Protein AF-A0A427TDU7-F1 (afdb_monomer)

Solvent-accessible surface area (backbone atoms only — not comparable to full-atom values): 5923 Å² total; per-residue (Å²): 138,82,74,98,76,82,75,69,56,58,66,62,10,47,39,66,78,36,74,84,62,46,81,77,71,28,32,34,77,43,61,40,91,88,78,59,52,71,43,81,75,41,81,66,50,95,63,82,82,79,50,72,69,56,33,45,54,38,34,53,45,43,68,76,54,60,77,80,70,77,69,50,72,66,54,50,50,50,54,50,52,54,52,50,51,52,51,52,52,58,56,58,77,73,111

Structure (mmCIF, N/CA/C/O backbone):
data_AF-A0A427TDU7-F1
#
_entry.id   AF-A0A427TDU7-F1
#
loop_
_atom_site.group_PDB
_atom_site.id
_atom_site.type_symbol
_atom_site.label_atom_id
_atom_site.label_alt_id
_atom_site.label_comp_id
_atom_site.label_asym_id
_atom_site.label_entity_id
_atom_site.label_seq_id
_atom_site.pdbx_PDB_ins_code
_atom_site.Cartn_x
_atom_site.Cartn_y
_atom_site.Cartn_z
_atom_site.occupancy
_atom_site.B_iso_or_equiv
_atom_site.auth_seq_id
_atom_site.auth_comp_id
_atom_site.auth_asym_id
_atom_site.auth_atom_id
_atom_site.pdbx_PDB_model_num
ATOM 1 N N . MET A 1 1 ? 18.327 19.301 4.321 1.00 39.75 1 MET A N 1
ATOM 2 C CA . MET A 1 1 ? 17.714 17.955 4.241 1.00 39.75 1 MET A CA 1
ATOM 3 C C . MET A 1 1 ? 16.260 18.167 3.854 1.00 39.75 1 MET A C 1
ATOM 5 O O . MET A 1 1 ? 15.415 18.321 4.722 1.00 39.75 1 MET A O 1
ATOM 9 N N . GLU A 1 2 ? 15.999 18.340 2.560 1.00 35.34 2 GLU A N 1
ATOM 10 C CA . GLU A 1 2 ? 14.757 18.943 2.067 1.00 35.34 2 GLU A CA 1
ATOM 11 C C . GLU A 1 2 ? 13.922 17.890 1.314 1.00 35.34 2 GLU A C 1
ATOM 13 O O . GLU A 1 2 ? 14.324 17.401 0.268 1.00 35.34 2 GLU A O 1
ATOM 18 N N . ARG A 1 3 ? 12.784 17.523 1.920 1.00 39.25 3 ARG A N 1
ATOM 19 C CA . ARG A 1 3 ? 11.561 16.927 1.341 1.00 39.25 3 ARG A CA 1
ATOM 20 C C . ARG A 1 3 ? 11.708 15.710 0.405 1.00 39.25 3 ARG A C 1
ATOM 22 O O . ARG A 1 3 ? 11.602 15.825 -0.809 1.00 39.25 3 ARG A O 1
ATOM 29 N N . ARG A 1 4 ? 11.684 14.504 0.994 1.00 46.25 4 ARG A N 1
ATOM 30 C CA . ARG A 1 4 ? 11.138 13.278 0.358 1.00 46.25 4 ARG A CA 1
ATOM 31 C C . ARG A 1 4 ? 9.601 13.362 0.244 1.00 46.25 4 ARG A C 1
ATOM 33 O O . ARG A 1 4 ? 8.886 12.561 0.833 1.00 46.25 4 ARG A O 1
ATOM 40 N N . GLY A 1 5 ? 9.100 14.422 -0.390 1.00 44.53 5 GLY A N 1
ATOM 41 C CA . GLY A 1 5 ? 7.676 14.780 -0.421 1.00 44.53 5 GLY A CA 1
ATOM 42 C C . GLY A 1 5 ? 6.934 14.412 -1.706 1.00 44.53 5 GLY A C 1
ATOM 43 O O . GLY A 1 5 ? 5.729 14.619 -1.757 1.00 44.53 5 GLY A O 1
ATOM 44 N N . SER A 1 6 ? 7.619 13.877 -2.720 1.00 54.62 6 SER A N 1
ATOM 45 C CA . SER A 1 6 ? 7.052 13.758 -4.074 1.00 54.62 6 SER A CA 1
ATOM 46 C C . SER A 1 6 ? 7.077 12.346 -4.653 1.00 54.62 6 SER A C 1
ATOM 48 O O . SER A 1 6 ? 6.720 12.171 -5.811 1.00 54.62 6 SER A O 1
ATOM 50 N N . GLU A 1 7 ? 7.505 11.341 -3.886 1.00 74.94 7 GLU A N 1
ATOM 51 C CA . GLU A 1 7 ? 7.498 9.962 -4.371 1.00 74.94 7 GLU A CA 1
ATOM 52 C C . GLU A 1 7 ? 6.192 9.267 -3.971 1.00 74.94 7 GLU A C 1
ATOM 54 O O . GLU A 1 7 ? 5.822 9.233 -2.792 1.00 74.94 7 GLU A O 1
ATOM 59 N N . VAL A 1 8 ? 5.475 8.741 -4.965 1.00 82.75 8 VAL A N 1
ATOM 60 C CA . VAL A 1 8 ? 4.223 8.005 -4.769 1.00 82.75 8 VAL A CA 1
ATOM 61 C C . VAL A 1 8 ? 4.500 6.760 -3.943 1.00 82.75 8 VAL A C 1
ATOM 63 O O . VAL A 1 8 ? 5.234 5.870 -4.369 1.00 82.75 8 VAL A O 1
ATOM 66 N N . ASN A 1 9 ? 3.852 6.638 -2.786 1.00 89.06 9 ASN A N 1
ATOM 67 C CA . ASN A 1 9 ? 3.855 5.372 -2.067 1.00 89.06 9 ASN A CA 1
ATOM 68 C C . ASN A 1 9 ? 2.914 4.393 -2.786 1.00 89.06 9 ASN A C 1
ATOM 70 O O . ASN A 1 9 ? 1.712 4.345 -2.502 1.00 89.06 9 ASN A O 1
ATOM 74 N N . LYS A 1 10 ? 3.466 3.627 -3.736 1.00 91.06 10 LYS A N 1
ATOM 75 C CA . LYS A 1 10 ? 2.688 2.719 -4.591 1.00 91.06 10 LYS A CA 1
ATOM 76 C C . LYS A 1 10 ? 1.928 1.672 -3.778 1.00 91.06 10 LYS A C 1
ATOM 78 O O . LYS A 1 10 ? 0.820 1.326 -4.159 1.00 91.06 10 LYS A O 1
ATOM 83 N N . GLU A 1 11 ? 2.451 1.229 -2.635 1.00 91.62 11 GLU A N 1
ATOM 84 C CA . GLU A 1 11 ? 1.763 0.263 -1.767 1.00 91.62 11 GLU A CA 1
ATOM 85 C C . GLU A 1 11 ? 0.462 0.843 -1.216 1.00 91.62 11 GLU A C 1
ATOM 87 O O . GLU A 1 11 ? -0.614 0.278 -1.410 1.00 91.62 11 GLU A O 1
ATOM 92 N N . LYS A 1 12 ? 0.543 2.019 -0.586 1.00 91.50 12 LYS A N 1
ATOM 93 C CA . LYS A 1 12 ? -0.631 2.698 -0.030 1.00 91.50 12 LYS A CA 1
ATOM 94 C C . LYS A 1 12 ? -1.624 3.097 -1.116 1.00 91.50 12 LYS A C 1
ATOM 96 O O . LYS A 1 12 ? -2.826 2.966 -0.906 1.00 91.50 12 LYS A O 1
ATOM 101 N N . ALA A 1 13 ? -1.135 3.544 -2.271 1.00 93.19 13 ALA A N 1
ATOM 102 C CA . ALA A 1 13 ? -1.981 3.865 -3.414 1.00 93.19 13 ALA A CA 1
ATOM 103 C C . ALA A 1 13 ? -2.730 2.625 -3.936 1.00 93.19 13 ALA A C 1
ATOM 105 O O . ALA A 1 13 ? -3.940 2.689 -4.144 1.00 93.19 13 ALA A O 1
ATOM 106 N N . ILE A 1 14 ? -2.053 1.477 -4.070 1.00 94.06 14 ILE A N 1
ATOM 107 C CA . ILE A 1 14 ? -2.692 0.207 -4.448 1.00 94.06 14 ILE A CA 1
ATOM 108 C C . ILE A 1 14 ? -3.749 -0.184 -3.419 1.00 94.06 14 ILE A C 1
ATOM 110 O O . ILE A 1 14 ? -4.861 -0.499 -3.817 1.00 94.06 14 ILE A O 1
ATOM 114 N N . LEU A 1 15 ? -3.453 -0.105 -2.120 1.00 93.44 15 LEU A N 1
ATOM 115 C CA . LEU A 1 15 ? -4.417 -0.437 -1.062 1.00 93.44 15 LEU A CA 1
ATOM 116 C C . LEU A 1 15 ? -5.607 0.530 -1.004 1.00 93.44 15 LEU A C 1
ATOM 118 O O . LEU A 1 15 ? -6.697 0.153 -0.589 1.00 93.44 15 LEU A O 1
ATOM 122 N N . LYS A 1 16 ? -5.437 1.778 -1.443 1.00 92.38 16 LYS A N 1
ATOM 123 C CA . LYS A 1 16 ? -6.551 2.720 -1.591 1.00 92.38 16 LYS A CA 1
ATOM 124 C C . LYS A 1 16 ? -7.473 2.332 -2.752 1.00 92.38 16 LYS A C 1
ATOM 126 O O . LYS A 1 16 ? -8.688 2.447 -2.613 1.00 92.38 16 LYS A O 1
ATOM 131 N N . ILE A 1 17 ? -6.907 1.886 -3.875 1.00 94.25 17 ILE A N 1
ATOM 132 C CA . ILE A 1 17 ? -7.661 1.456 -5.068 1.00 94.25 17 ILE A CA 1
ATOM 133 C C . ILE A 1 17 ? -8.286 0.069 -4.847 1.00 94.25 17 ILE A C 1
ATOM 135 O O . ILE A 1 17 ? -9.428 -0.177 -5.236 1.00 94.25 17 ILE A O 1
ATOM 139 N N . TYR A 1 18 ? -7.550 -0.829 -4.195 1.00 94.62 18 TYR A N 1
ATOM 140 C CA . TYR A 1 18 ? -7.917 -2.212 -3.912 1.00 94.62 18 TYR A CA 1
ATOM 141 C C . TYR A 1 18 ? -7.742 -2.512 -2.415 1.00 94.62 18 TYR A C 1
ATOM 143 O O . TYR A 1 18 ? -6.745 -3.116 -2.022 1.00 94.62 18 TYR A O 1
ATOM 151 N N . PRO A 1 19 ? -8.720 -2.136 -1.570 1.00 92.81 19 PRO A N 1
ATOM 152 C CA . PRO A 1 19 ? -8.633 -2.323 -0.117 1.00 92.81 19 PRO A CA 1
ATOM 153 C C . PRO A 1 19 ? -8.499 -3.778 0.338 1.00 92.81 19 PRO A C 1
ATOM 155 O O . PRO A 1 19 ? -8.057 -4.035 1.452 1.00 92.81 19 PRO A O 1
ATOM 158 N N . GLU A 1 20 ? -8.897 -4.722 -0.513 1.00 93.75 20 GLU A N 1
ATOM 159 C CA . GLU A 1 20 ? -8.850 -6.162 -0.244 1.00 93.75 20 GLU A CA 1
ATOM 160 C C . GLU A 1 20 ? -7.556 -6.829 -0.731 1.00 93.75 20 GLU A C 1
ATOM 162 O O . GLU A 1 20 ? -7.342 -8.004 -0.445 1.00 93.75 20 GLU A O 1
ATOM 167 N N . ALA A 1 21 ? -6.709 -6.117 -1.483 1.00 93.50 21 ALA A N 1
ATOM 168 C CA . ALA A 1 21 ? -5.460 -6.680 -1.982 1.00 93.50 21 ALA A CA 1
ATOM 169 C C . ALA A 1 21 ? -4.460 -6.888 -0.834 1.00 93.50 21 ALA A C 1
ATOM 171 O O . ALA A 1 21 ? -4.308 -6.037 0.045 1.00 93.50 21 ALA A O 1
ATOM 172 N N . VAL A 1 22 ? -3.734 -8.001 -0.871 1.00 92.94 22 VAL A N 1
ATOM 173 C CA . VAL A 1 22 ? -2.772 -8.393 0.161 1.00 92.94 22 VAL A CA 1
ATOM 174 C C . VAL A 1 22 ? -1.336 -8.168 -0.341 1.00 92.94 22 VAL A C 1
ATOM 176 O O . VAL A 1 22 ? -0.886 -8.854 -1.268 1.00 92.94 22 VAL A O 1
ATOM 179 N N . PRO A 1 23 ? -0.566 -7.245 0.272 1.00 91.31 23 PRO A N 1
ATOM 180 C CA . PRO A 1 23 ? 0.836 -7.030 -0.078 1.00 91.31 23 PRO A CA 1
ATOM 181 C C . PRO A 1 23 ? 1.672 -8.304 0.103 1.00 91.31 23 PRO A C 1
ATOM 183 O O . PRO A 1 23 ? 1.457 -9.074 1.038 1.00 91.31 23 PRO A O 1
ATOM 186 N N . ASN A 1 24 ? 2.657 -8.517 -0.770 1.00 92.69 24 ASN A N 1
ATOM 187 C CA . ASN A 1 24 ? 3.522 -9.707 -0.845 1.00 92.69 24 ASN A CA 1
ATOM 188 C C . ASN A 1 24 ? 2.825 -11.024 -1.240 1.00 92.69 24 ASN A C 1
ATOM 190 O O . ASN A 1 24 ? 3.502 -12.041 -1.395 1.00 92.69 24 ASN A O 1
ATOM 194 N N . VAL A 1 25 ? 1.507 -11.011 -1.454 1.00 93.31 25 VAL A N 1
ATOM 195 C CA . VAL A 1 25 ? 0.739 -12.151 -1.982 1.00 93.31 25 VAL A CA 1
ATOM 196 C C . VAL A 1 25 ? 0.205 -11.803 -3.368 1.00 93.31 25 VAL A C 1
ATOM 198 O O . VAL A 1 25 ? 0.597 -12.423 -4.361 1.00 93.31 25 VAL A O 1
ATOM 201 N N . ASP A 1 26 ? -0.613 -10.754 -3.435 1.00 94.38 26 ASP A N 1
ATOM 202 C CA . ASP A 1 26 ? -1.281 -10.299 -4.655 1.00 94.38 26 ASP A CA 1
ATOM 203 C C . ASP A 1 26 ? -0.390 -9.382 -5.493 1.00 94.38 26 ASP A C 1
ATOM 205 O O . ASP A 1 26 ? -0.505 -9.325 -6.717 1.00 94.38 26 ASP A O 1
ATOM 209 N N . PHE A 1 27 ? 0.537 -8.672 -4.854 1.00 95.56 27 PHE A N 1
ATOM 210 C CA . PHE A 1 27 ? 1.516 -7.833 -5.533 1.00 95.56 27 PHE A CA 1
ATOM 211 C C . PHE A 1 27 ? 2.793 -7.687 -4.706 1.00 95.56 27 PHE A C 1
ATOM 213 O O . PHE A 1 27 ? 2.771 -7.773 -3.479 1.00 95.56 27 PHE A O 1
ATOM 220 N N . ILE A 1 28 ? 3.917 -7.453 -5.384 1.00 94.56 28 ILE A N 1
ATOM 221 C CA . ILE A 1 28 ? 5.220 -7.203 -4.752 1.00 94.56 28 ILE A CA 1
ATOM 222 C C . ILE A 1 28 ? 5.739 -5.865 -5.254 1.00 94.56 28 ILE A C 1
ATOM 224 O O . ILE A 1 28 ? 5.793 -5.639 -6.467 1.00 94.56 28 ILE A O 1
ATOM 228 N N . ILE A 1 29 ? 6.136 -5.000 -4.323 1.00 91.44 29 ILE A N 1
ATOM 229 C CA . ILE A 1 29 ? 6.810 -3.739 -4.618 1.00 91.44 29 ILE A CA 1
ATOM 230 C C . ILE A 1 29 ? 8.284 -3.884 -4.273 1.00 91.44 29 ILE A C 1
ATOM 232 O O . ILE A 1 29 ? 8.640 -4.334 -3.187 1.00 91.44 29 ILE A O 1
ATOM 236 N N . THR A 1 30 ? 9.136 -3.483 -5.204 1.00 89.88 30 THR A N 1
ATOM 237 C CA . THR A 1 30 ? 10.580 -3.380 -5.002 1.00 89.88 30 THR A CA 1
ATOM 238 C C . THR A 1 30 ? 10.977 -1.919 -5.042 1.00 89.88 30 THR A C 1
ATOM 240 O O . THR A 1 30 ? 10.451 -1.171 -5.864 1.00 89.88 30 THR A O 1
ATOM 243 N N . ALA A 1 31 ? 11.906 -1.526 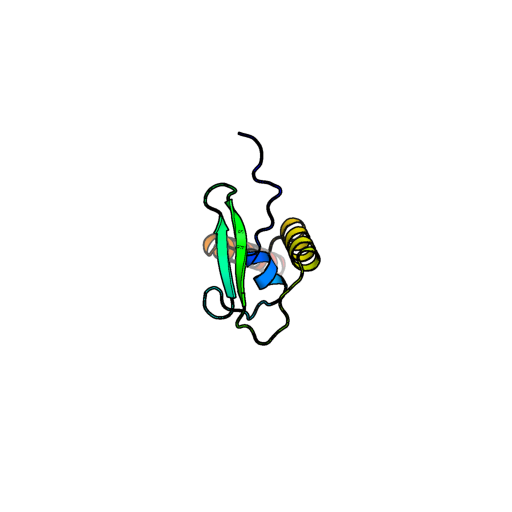-4.180 1.00 87.38 31 ALA A N 1
ATOM 244 C CA . ALA A 1 31 ? 12.565 -0.234 -4.269 1.00 87.38 31 ALA A CA 1
ATOM 245 C C . ALA A 1 31 ? 13.903 -0.412 -4.984 1.00 87.38 31 ALA A C 1
ATOM 247 O O . ALA A 1 31 ? 14.647 -1.351 -4.684 1.00 87.38 31 ALA A O 1
ATOM 248 N N . ASP A 1 32 ? 14.196 0.476 -5.921 1.00 85.12 32 ASP A N 1
ATOM 249 C CA . ASP A 1 32 ? 15.524 0.577 -6.503 1.00 85.12 32 ASP A CA 1
ATOM 250 C C . ASP A 1 32 ? 16.516 1.083 -5.431 1.00 85.12 32 ASP A C 1
ATOM 252 O O . ASP A 1 32 ? 16.225 2.054 -4.732 1.00 85.12 32 ASP A O 1
ATOM 256 N N . PRO A 1 33 ? 17.668 0.425 -5.228 1.00 80.31 33 PRO A N 1
ATOM 257 C CA . PRO A 1 33 ? 18.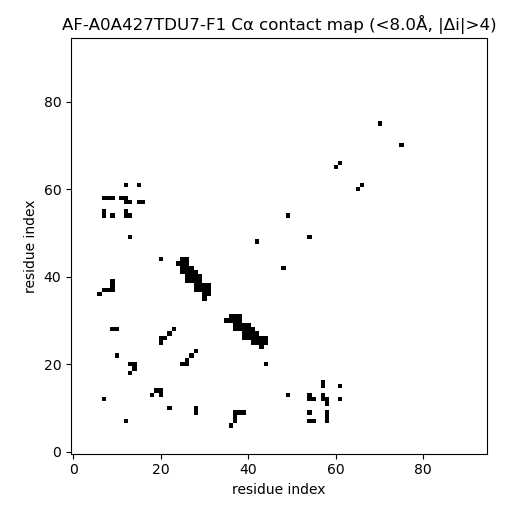572 0.760 -4.129 1.00 80.31 33 PRO A CA 1
ATOM 258 C C . PRO A 1 33 ? 19.318 2.090 -4.322 1.00 80.31 33 PRO A C 1
ATOM 260 O O . PRO A 1 33 ? 19.810 2.642 -3.337 1.00 80.31 33 PRO A O 1
ATOM 263 N N . GLU A 1 34 ? 19.419 2.603 -5.550 1.00 83.25 34 GLU A N 1
ATOM 264 C CA . GLU A 1 34 ? 20.134 3.846 -5.862 1.00 83.25 34 GLU A CA 1
ATOM 265 C C . GLU A 1 34 ? 19.193 5.050 -5.860 1.00 83.25 34 GLU A C 1
ATOM 267 O O . GLU A 1 34 ? 19.511 6.107 -5.310 1.00 83.25 34 GLU A O 1
ATOM 272 N N . THR A 1 35 ? 18.018 4.884 -6.459 1.00 81.00 35 THR A N 1
ATOM 273 C CA . THR A 1 35 ? 17.029 5.954 -6.644 1.00 81.00 35 THR A CA 1
ATOM 274 C C . THR A 1 35 ? 15.945 5.955 -5.571 1.00 81.00 35 THR A C 1
ATOM 276 O O . THR A 1 35 ? 15.230 6.947 -5.435 1.00 81.00 35 THR A O 1
ATOM 279 N N . LEU A 1 36 ? 15.837 4.870 -4.794 1.00 78.38 36 LEU A N 1
ATOM 280 C CA . LEU A 1 36 ? 14.732 4.568 -3.877 1.00 78.38 36 LEU A CA 1
ATOM 281 C C . LEU A 1 36 ? 13.367 4.451 -4.565 1.00 78.38 36 LEU A C 1
ATOM 283 O O . LEU A 1 36 ? 12.374 4.241 -3.869 1.00 78.38 36 LEU A O 1
ATOM 287 N N . GLU A 1 37 ? 13.329 4.494 -5.903 1.00 82.12 37 GLU A N 1
ATOM 288 C CA . GLU A 1 37 ? 12.093 4.468 -6.669 1.00 82.12 37 GLU A CA 1
ATOM 289 C C . GLU A 1 37 ? 11.363 3.138 -6.476 1.00 82.12 37 GLU A C 1
ATOM 291 O O . GLU A 1 37 ? 11.885 2.054 -6.762 1.00 82.12 37 GLU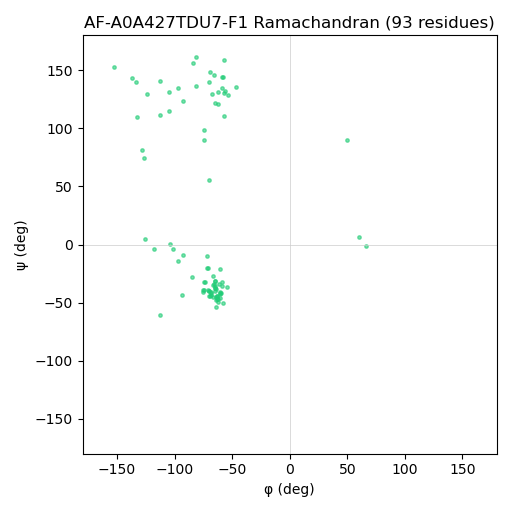 A O 1
ATOM 296 N N . THR A 1 38 ? 10.123 3.210 -6.001 1.00 86.06 38 THR A N 1
ATOM 297 C CA . THR A 1 38 ? 9.291 2.014 -5.834 1.00 86.06 38 THR A CA 1
ATOM 298 C C . THR A 1 38 ? 8.628 1.583 -7.147 1.00 86.06 38 THR A C 1
ATOM 300 O O . THR A 1 38 ? 8.060 2.387 -7.886 1.00 86.06 38 THR A O 1
ATOM 303 N N . THR A 1 39 ? 8.635 0.282 -7.448 1.00 89.38 39 THR A N 1
ATOM 304 C CA . THR A 1 39 ? 8.024 -0.299 -8.656 1.00 89.38 39 THR A CA 1
ATOM 305 C C . THR A 1 39 ? 7.265 -1.581 -8.330 1.00 89.38 39 THR A C 1
ATOM 307 O O . THR A 1 39 ? 7.692 -2.377 -7.499 1.00 89.38 39 THR A O 1
ATOM 310 N N . ILE A 1 40 ? 6.132 -1.806 -9.006 1.00 92.00 40 ILE A N 1
ATOM 311 C CA . ILE A 1 40 ? 5.374 -3.063 -8.915 1.00 92.00 40 ILE A CA 1
ATOM 312 C C . ILE A 1 40 ? 6.130 -4.145 -9.698 1.00 92.00 40 ILE A C 1
ATOM 314 O O . ILE A 1 40 ? 6.007 -4.219 -10.926 1.00 92.00 40 ILE A O 1
ATOM 318 N N . HIS A 1 41 ? 6.890 -4.972 -8.983 1.00 92.56 41 HIS A N 1
ATOM 319 C CA . HIS A 1 41 ? 7.684 -6.073 -9.528 1.00 92.56 41 HIS A CA 1
ATOM 320 C C . HIS A 1 41 ? 6.817 -7.267 -9.935 1.00 92.56 41 HIS A C 1
ATOM 322 O O . HIS A 1 41 ? 7.048 -7.906 -10.958 1.00 92.56 41 HIS A O 1
ATOM 328 N N . THR A 1 42 ? 5.795 -7.579 -9.141 1.00 94.75 42 THR A N 1
ATOM 329 C CA . THR A 1 42 ? 4.886 -8.702 -9.400 1.00 94.75 42 THR A CA 1
ATOM 330 C C . THR A 1 42 ? 3.446 -8.256 -9.225 1.00 94.75 42 THR A C 1
ATOM 332 O O . THR A 1 42 ? 3.138 -7.514 -8.294 1.00 94.75 42 THR A O 1
ATOM 335 N N . TRP A 1 43 ? 2.573 -8.737 -10.111 1.00 95.94 43 TRP A N 1
ATOM 336 C CA . TRP A 1 43 ? 1.128 -8.546 -10.045 1.00 95.94 43 TRP A CA 1
ATOM 337 C C . TRP A 1 43 ? 0.433 -9.893 -10.265 1.00 95.94 43 TRP A C 1
ATOM 339 O O . TRP A 1 43 ? 0.503 -10.457 -11.355 1.00 95.94 43 TRP A O 1
ATOM 349 N N . LYS A 1 44 ? -0.167 -10.427 -9.203 1.00 95.75 44 LYS A N 1
ATOM 350 C CA . LYS A 1 44 ? -0.913 -11.695 -9.154 1.00 95.75 44 LYS A CA 1
ATOM 351 C C . LYS A 1 44 ? -2.386 -11.500 -8.789 1.00 95.75 44 LYS A C 1
ATOM 353 O O . LYS A 1 44 ? -3.131 -12.473 -8.783 1.00 95.75 44 LYS A O 1
ATOM 358 N N . TYR A 1 45 ? -2.792 -10.267 -8.494 1.00 94.62 45 TYR A N 1
ATOM 359 C CA . TYR A 1 45 ? -4.176 -9.928 -8.207 1.00 94.62 45 TYR A CA 1
ATOM 360 C C . TYR A 1 45 ? -5.061 -10.135 -9.444 1.00 94.62 45 TYR A C 1
ATOM 362 O O . TYR A 1 45 ? -4.624 -9.918 -10.576 1.00 94.62 45 TYR A O 1
ATOM 370 N N . ASP A 1 46 ? -6.308 -10.544 -9.227 1.00 94.75 46 ASP A N 1
ATOM 371 C CA . ASP A 1 46 ? -7.285 -10.861 -10.277 1.00 94.75 46 ASP A CA 1
ATOM 372 C C . ASP A 1 46 ? -7.799 -9.618 -11.027 1.00 94.75 46 ASP A C 1
ATOM 374 O O . ASP A 1 46 ? -8.283 -9.712 -12.158 1.00 94.75 46 ASP A O 1
ATOM 378 N N . LYS A 1 47 ? -7.658 -8.436 -10.420 1.00 94.62 47 LYS A N 1
ATOM 379 C CA . LYS A 1 47 ? -8.006 -7.139 -11.013 1.00 94.62 47 LYS A CA 1
ATOM 380 C C . LYS A 1 47 ? -6.871 -6.586 -11.889 1.00 94.62 47 LYS A C 1
ATOM 382 O O . LYS A 1 47 ? -5.703 -6.936 -11.696 1.00 94.62 47 LYS A O 1
ATOM 387 N N . PRO A 1 48 ? -7.177 -5.697 -12.855 1.00 95.62 48 PRO A N 1
ATOM 388 C CA . PRO A 1 48 ? -6.155 -5.082 -13.698 1.00 95.62 48 PRO A CA 1
ATOM 389 C C . PRO A 1 48 ? -5.112 -4.322 -12.872 1.00 95.62 48 PRO A C 1
ATOM 391 O O . PRO A 1 48 ? -5.441 -3.678 -11.878 1.00 95.62 48 PRO A O 1
ATOM 394 N N . LYS A 1 49 ? -3.851 -4.365 -13.316 1.00 95.44 49 LYS A N 1
ATOM 395 C CA . LYS A 1 49 ? -2.768 -3.580 -12.713 1.00 95.44 49 LYS A CA 1
ATOM 396 C C . LYS A 1 49 ? -3.072 -2.080 -12.871 1.00 95.44 49 LYS A C 1
ATOM 398 O O . LYS A 1 49 ? -3.372 -1.659 -13.990 1.00 95.44 49 LYS A O 1
ATOM 403 N N . PRO A 1 50 ? -2.975 -1.271 -11.800 1.00 94.25 50 PRO A N 1
ATOM 404 C CA . PRO A 1 50 ? -3.249 0.157 -11.880 1.00 94.25 50 PRO A CA 1
ATOM 405 C C . PRO A 1 50 ? -2.173 0.880 -12.699 1.00 94.25 50 PRO A C 1
ATOM 407 O O . PRO A 1 50 ? -1.005 0.478 -12.709 1.00 94.25 50 PRO A O 1
ATOM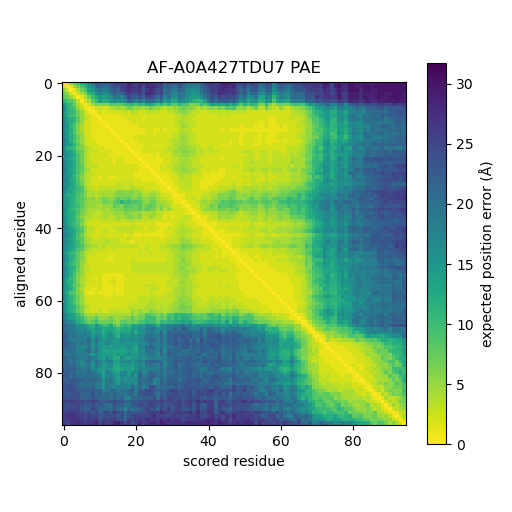 410 N N . THR A 1 51 ? -2.567 1.954 -13.379 1.00 94.00 51 THR A N 1
ATOM 411 C CA . THR A 1 51 ? -1.649 2.837 -14.114 1.00 94.00 51 THR A CA 1
ATOM 412 C C . THR A 1 51 ? -0.970 3.835 -13.178 1.00 94.00 51 THR A C 1
ATOM 414 O O . THR A 1 51 ? -1.478 4.125 -12.093 1.00 94.00 51 THR A O 1
ATOM 417 N N . ASP A 1 52 ? 0.144 4.429 -13.608 1.00 90.25 52 ASP A N 1
ATOM 418 C CA . ASP A 1 52 ? 0.849 5.435 -12.801 1.00 90.25 52 ASP A CA 1
ATOM 419 C C . ASP A 1 52 ? -0.040 6.643 -12.467 1.00 90.25 52 ASP A C 1
ATOM 421 O O . ASP A 1 52 ? -0.007 7.141 -11.345 1.00 90.25 52 ASP A O 1
ATOM 425 N N . SER A 1 53 ? -0.918 7.065 -13.385 1.00 92.31 53 SER A N 1
ATOM 426 C CA . SER A 1 53 ? -1.888 8.137 -13.120 1.00 92.31 53 SER A CA 1
ATOM 427 C C . SER A 1 53 ? -2.909 7.759 -12.045 1.00 92.31 53 SER A C 1
ATOM 429 O O . SER A 1 53 ? -3.277 8.602 -11.231 1.00 92.31 53 SER A O 1
ATOM 431 N N . GLN A 1 54 ? -3.361 6.500 -12.014 1.00 94.19 54 GLN A N 1
ATOM 432 C CA . GLN A 1 54 ? -4.266 6.017 -10.966 1.00 94.19 54 GLN A CA 1
ATOM 433 C C . GLN A 1 54 ? -3.558 5.952 -9.612 1.00 94.19 54 GLN A C 1
ATOM 435 O O . GLN A 1 54 ? -4.140 6.339 -8.599 1.00 94.19 54 GLN A O 1
ATOM 440 N N . LEU A 1 55 ? -2.299 5.506 -9.597 1.00 92.25 55 LEU A N 1
ATOM 441 C CA . LEU A 1 55 ? -1.478 5.470 -8.389 1.00 92.25 55 LEU A CA 1
ATOM 442 C C . LEU A 1 55 ? -1.226 6.879 -7.840 1.00 92.25 55 LEU A C 1
ATOM 444 O O . LEU A 1 55 ? -1.380 7.090 -6.639 1.00 92.25 55 LEU A O 1
ATOM 448 N N . GLN A 1 56 ? -0.904 7.841 -8.708 1.00 91.69 56 GLN A N 1
ATOM 449 C CA . GLN A 1 56 ? -0.727 9.239 -8.319 1.00 91.69 56 GLN A CA 1
ATOM 450 C C . GLN A 1 56 ? -2.025 9.828 -7.758 1.00 91.69 56 GLN A C 1
ATOM 452 O O . GLN A 1 56 ? -2.012 10.363 -6.658 1.00 91.69 56 GLN A O 1
ATOM 457 N N . ALA A 1 57 ? -3.157 9.661 -8.448 1.00 93.19 57 ALA A N 1
ATOM 458 C CA . ALA A 1 57 ? -4.441 10.184 -7.978 1.00 93.19 57 ALA A CA 1
ATOM 459 C C . ALA A 1 57 ? -4.859 9.588 -6.621 1.00 93.19 57 ALA A C 1
ATOM 461 O O . ALA A 1 57 ? -5.346 10.302 -5.746 1.00 93.19 57 ALA A O 1
ATOM 462 N N . ALA A 1 58 ? -4.643 8.284 -6.419 1.00 92.25 58 ALA A N 1
ATOM 463 C CA . ALA A 1 58 ? -4.913 7.631 -5.140 1.00 92.25 58 ALA A CA 1
ATOM 464 C C . ALA A 1 58 ? -3.973 8.121 -4.026 1.00 92.25 58 ALA A C 1
ATOM 466 O O . ALA A 1 58 ? -4.385 8.222 -2.870 1.00 92.25 58 ALA A O 1
ATOM 467 N N . TRP A 1 59 ? -2.721 8.430 -4.362 1.00 91.88 59 TRP A N 1
ATOM 468 C CA . TRP A 1 59 ? -1.761 9.005 -3.428 1.00 91.88 59 TRP A CA 1
ATOM 469 C C . TRP A 1 59 ? -2.108 10.446 -3.049 1.00 91.88 59 TRP A C 1
ATOM 471 O O . TRP A 1 59 ? -2.112 10.767 -1.862 1.00 91.88 59 TRP A O 1
ATOM 481 N N . ASP A 1 60 ? -2.482 11.273 -4.023 1.00 91.75 60 ASP A N 1
ATOM 482 C CA . ASP A 1 60 ? -2.926 12.649 -3.798 1.00 91.75 60 ASP A CA 1
ATOM 483 C C . ASP A 1 60 ? -4.182 12.676 -2.910 1.00 91.75 60 ASP A C 1
ATOM 485 O O . ASP A 1 60 ? -4.250 13.455 -1.957 1.00 91.75 60 ASP A O 1
ATOM 489 N N . ASP A 1 61 ? -5.142 11.769 -3.141 1.00 91.25 61 ASP A N 1
ATOM 490 C CA . ASP A 1 61 ? -6.321 11.633 -2.274 1.00 91.25 61 ASP A CA 1
ATOM 491 C C . ASP A 1 61 ? -5.947 11.180 -0.858 1.00 91.25 61 ASP A C 1
ATOM 493 O O . ASP A 1 61 ? -6.483 11.706 0.110 1.00 91.25 61 ASP A O 1
ATOM 497 N N . LEU A 1 62 ? -4.995 10.257 -0.693 1.00 89.25 62 LEU A N 1
ATOM 498 C CA . LEU A 1 62 ? -4.510 9.864 0.636 1.00 89.25 62 LEU A CA 1
ATOM 499 C C . LEU A 1 62 ? -3.801 11.005 1.377 1.00 89.25 62 LEU A C 1
ATOM 501 O O . LEU A 1 62 ? -3.828 11.037 2.609 1.00 89.25 62 LEU A O 1
ATOM 505 N N . GLN A 1 63 ? -3.144 11.913 0.654 1.00 87.50 63 GLN A N 1
ATOM 506 C CA . GLN A 1 63 ? -2.511 13.092 1.242 1.00 87.50 63 GLN A CA 1
ATOM 507 C C . GLN A 1 63 ? -3.541 14.160 1.621 1.00 87.50 63 GLN A C 1
ATOM 509 O O . GLN A 1 63 ? -3.425 14.757 2.693 1.00 87.50 63 GLN A O 1
ATOM 514 N N . ALA A 1 64 ? -4.551 14.380 0.776 1.00 88.94 64 ALA A N 1
ATOM 515 C CA . ALA A 1 64 ? -5.635 15.322 1.040 1.00 88.94 64 ALA A CA 1
ATOM 516 C C . ALA A 1 64 ? -6.585 14.822 2.142 1.00 88.94 64 ALA A C 1
ATOM 518 O O . ALA A 1 64 ? -7.007 15.594 3.001 1.00 88.94 64 ALA A O 1
ATOM 519 N N . ASN A 1 65 ? -6.876 13.521 2.136 1.00 86.56 65 ASN A N 1
ATOM 520 C CA . ASN A 1 65 ? -7.806 12.833 3.024 1.00 86.56 65 ASN A CA 1
ATOM 521 C C . ASN A 1 65 ? -7.102 11.648 3.704 1.00 86.56 65 ASN A C 1
ATOM 523 O O . ASN A 1 65 ? -7.348 10.485 3.353 1.00 86.56 65 ASN A O 1
ATOM 527 N N . PRO A 1 66 ? -6.218 11.903 4.687 1.00 79.88 66 PRO A N 1
ATOM 528 C CA . PRO A 1 66 ? -5.568 10.826 5.413 1.00 79.88 66 PRO A CA 1
ATOM 529 C C . PRO A 1 66 ? -6.632 9.949 6.092 1.00 79.88 66 PRO A C 1
ATOM 531 O O . PRO A 1 66 ? -7.562 10.484 6.704 1.00 79.88 66 PRO A O 1
ATOM 534 N N . PRO A 1 67 ? -6.525 8.609 6.008 1.00 75.25 67 PRO A N 1
ATOM 535 C CA . PRO A 1 67 ? -7.474 7.727 6.669 1.00 75.25 67 PRO A CA 1
ATOM 536 C C . PRO A 1 67 ? -7.503 8.052 8.161 1.00 75.25 67 PRO A C 1
ATOM 538 O O . PRO A 1 67 ? -6.453 8.190 8.797 1.00 75.25 67 PRO A O 1
ATOM 541 N N . VAL A 1 68 ? -8.714 8.196 8.707 1.00 71.94 68 VAL A N 1
ATOM 542 C CA . VAL A 1 68 ? -8.918 8.493 10.125 1.00 71.94 68 VAL A CA 1
ATOM 543 C C . VAL A 1 68 ? -8.234 7.390 10.919 1.00 71.94 68 VAL A C 1
ATOM 545 O O . VAL A 1 68 ? -8.664 6.236 10.888 1.00 71.94 68 VAL A O 1
ATOM 548 N N . LYS A 1 69 ? -7.141 7.731 11.610 1.00 68.81 69 LYS A N 1
ATOM 549 C CA . LYS A 1 69 ? -6.543 6.800 12.563 1.00 68.81 69 LYS A CA 1
ATOM 550 C C . LYS A 1 69 ? -7.633 6.439 13.570 1.00 68.81 69 LYS A C 1
ATOM 552 O O . LYS A 1 69 ? -8.274 7.355 14.092 1.00 68.81 69 LYS A O 1
ATOM 557 N N . PRO A 1 70 ? -7.864 5.146 13.854 1.00 64.75 70 PRO A N 1
ATOM 558 C CA . PRO A 1 70 ? -8.708 4.797 14.981 1.00 64.75 70 PRO A CA 1
ATOM 559 C C . PRO A 1 70 ? -8.141 5.514 16.206 1.00 64.75 70 PRO A C 1
ATOM 561 O O . PRO A 1 70 ? -6.930 5.463 16.440 1.00 64.75 70 PRO A O 1
ATOM 564 N N . LYS A 1 71 ? -9.011 6.234 16.927 1.00 72.62 71 LYS A N 1
ATOM 565 C CA . LYS A 1 71 ? -8.650 6.913 18.176 1.00 72.62 71 LYS A CA 1
ATOM 566 C C . LYS A 1 71 ? -7.857 5.937 19.037 1.00 72.62 71 LYS A C 1
ATOM 568 O O . LYS A 1 71 ? -8.250 4.768 19.142 1.00 72.62 71 LYS A O 1
ATOM 573 N N . SER A 1 72 ? -6.762 6.384 19.638 1.00 78.00 72 SER A N 1
ATOM 574 C CA . SER A 1 72 ? -6.027 5.534 20.574 1.00 78.00 72 SER A CA 1
ATOM 575 C C . SER A 1 72 ? -6.959 5.069 21.702 1.00 78.00 72 SER A C 1
ATOM 577 O O . SER A 1 72 ? -7.997 5.684 21.960 1.00 78.00 72 SER A O 1
ATOM 579 N N . LEU A 1 73 ? -6.615 3.978 22.391 1.00 76.50 73 LEU A N 1
ATOM 580 C CA . LEU A 1 73 ? -7.404 3.525 23.542 1.00 76.50 73 LEU A CA 1
ATOM 581 C C . LEU A 1 73 ? -7.560 4.649 24.585 1.00 76.50 73 LEU A C 1
ATOM 583 O O . LEU A 1 73 ? -8.636 4.816 25.148 1.00 76.50 73 LEU A O 1
ATOM 587 N N . GLU A 1 74 ? -6.523 5.466 24.776 1.00 81.75 74 GLU A N 1
ATOM 588 C CA . GLU A 1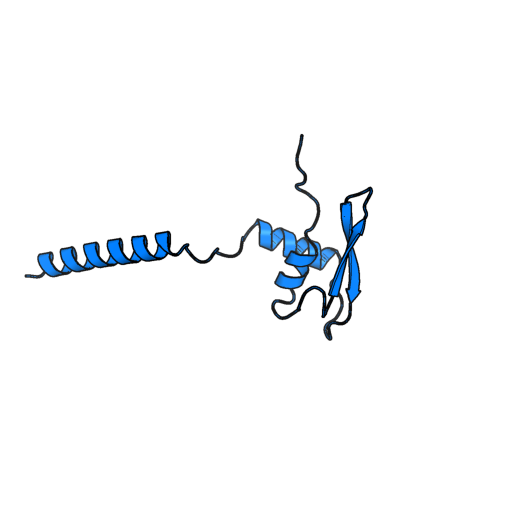 74 ? -6.545 6.639 25.657 1.00 81.75 74 GLU A CA 1
ATOM 589 C C . GLU A 1 74 ? -7.538 7.707 25.183 1.00 81.75 74 GLU A C 1
ATOM 591 O O . GLU A 1 74 ? -8.333 8.204 25.977 1.00 81.75 74 GLU A O 1
ATOM 596 N N . GLU A 1 75 ? -7.559 8.025 23.887 1.00 82.81 75 GLU A N 1
ATOM 597 C CA . GLU A 1 75 ? -8.518 8.974 23.308 1.00 82.81 75 GLU A CA 1
ATOM 598 C C . GLU A 1 75 ? -9.958 8.450 23.371 1.00 8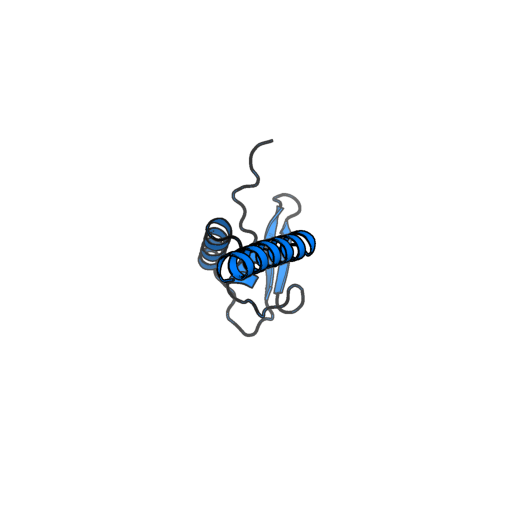2.81 75 GLU A C 1
ATOM 600 O O . GLU A 1 75 ? -10.899 9.223 23.560 1.00 82.81 75 GLU A O 1
ATOM 605 N N . GLN A 1 76 ? -10.146 7.135 23.238 1.00 84.38 76 GLN A N 1
ATOM 606 C CA . GLN A 1 76 ? -11.448 6.490 23.401 1.00 84.38 76 GLN A CA 1
ATOM 607 C C . GLN A 1 76 ? -11.926 6.538 24.857 1.00 84.38 76 GLN A C 1
ATOM 609 O O . GLN A 1 76 ? -13.095 6.841 25.102 1.00 84.38 76 GLN A O 1
ATOM 614 N N . ILE A 1 77 ? -11.035 6.272 25.818 1.00 85.31 77 ILE A N 1
ATOM 615 C CA . ILE A 1 77 ? -11.331 6.372 27.254 1.00 85.31 77 ILE A CA 1
ATOM 616 C C . ILE A 1 77 ? -11.667 7.819 27.614 1.00 85.31 77 ILE A C 1
ATOM 618 O O . ILE A 1 77 ? -12.697 8.057 28.240 1.00 85.31 77 ILE A O 1
ATOM 622 N N . LYS A 1 78 ? -10.861 8.786 27.160 1.00 86.31 78 LYS A N 1
ATOM 623 C CA . LYS A 1 78 ? -11.095 10.213 27.400 1.00 86.31 78 LYS A CA 1
ATOM 624 C C . LYS A 1 78 ? -12.453 10.663 26.858 1.00 86.31 78 LYS A C 1
ATOM 626 O O . LYS A 1 78 ? -13.248 11.212 27.610 1.00 86.31 78 LYS A O 1
ATOM 631 N N . ALA A 1 79 ? -12.762 10.341 25.601 1.00 82.75 79 ALA A N 1
ATOM 632 C CA . ALA A 1 79 ? -14.047 10.690 24.996 1.00 82.75 79 ALA A CA 1
ATOM 633 C C . ALA A 1 79 ? -15.241 10.039 25.720 1.00 82.75 79 ALA A C 1
ATOM 635 O O . ALA A 1 79 ? -16.311 10.637 25.814 1.00 82.75 79 ALA A O 1
ATOM 636 N N . ARG A 1 80 ? -15.076 8.816 26.246 1.00 84.88 80 ARG A N 1
ATOM 637 C CA . ARG A 1 80 ? -16.112 8.151 27.052 1.00 84.88 80 ARG A CA 1
ATOM 638 C C . ARG A 1 80 ? -16.312 8.810 28.413 1.00 84.88 80 ARG A C 1
ATOM 640 O O . ARG A 1 80 ? -17.454 8.909 28.844 1.00 84.88 80 ARG A O 1
ATOM 647 N N . LEU A 1 81 ? -15.237 9.237 29.074 1.00 86.25 81 LEU A N 1
ATOM 648 C CA . LEU A 1 81 ? -15.309 9.937 30.358 1.00 86.25 81 LEU A CA 1
ATOM 649 C C . LEU A 1 81 ? -15.967 11.314 30.203 1.00 86.25 81 LEU A C 1
ATOM 651 O O . LEU A 1 81 ? -16.886 11.618 30.955 1.00 86.25 81 LEU A O 1
ATOM 655 N N . GLU A 1 82 ? -15.584 12.081 29.178 1.00 86.81 82 GLU A N 1
ATOM 656 C CA . GLU A 1 82 ? -16.210 13.371 28.845 1.00 86.81 82 GLU A CA 1
ATOM 657 C C . GLU A 1 82 ? -17.709 13.211 28.533 1.00 86.81 82 GLU A C 1
ATOM 659 O O . GLU A 1 82 ? -18.540 13.985 29.006 1.00 86.81 82 GLU A O 1
ATOM 664 N N . ALA A 1 83 ? -18.084 12.167 27.782 1.00 82.75 83 ALA A N 1
ATOM 665 C CA . ALA A 1 83 ? -19.488 11.864 27.506 1.00 82.75 83 ALA A CA 1
ATOM 666 C C . ALA A 1 83 ? -20.269 11.469 28.773 1.00 82.75 83 ALA A C 1
ATOM 668 O O . ALA A 1 83 ? -21.442 11.819 28.899 1.00 82.75 83 ALA A O 1
ATOM 669 N N . LEU A 1 84 ? -19.634 10.757 29.712 1.00 82.69 84 LEU A N 1
ATOM 670 C CA . LEU A 1 84 ? -20.245 10.402 30.994 1.00 82.69 84 LEU A CA 1
ATOM 671 C C . LEU A 1 84 ? -20.457 11.636 31.881 1.00 82.69 84 LEU A C 1
ATOM 673 O O . LEU A 1 84 ? -21.504 11.7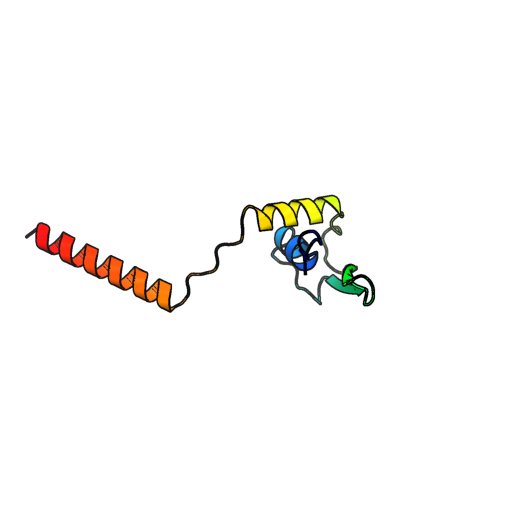63 32.512 1.00 82.69 84 LEU A O 1
ATOM 677 N N . GLU A 1 85 ? -19.481 12.541 31.922 1.00 83.06 85 GLU A N 1
ATOM 678 C CA . GLU A 1 85 ? -19.539 13.777 32.707 1.00 83.06 85 GLU A CA 1
ATOM 679 C C . GLU A 1 85 ? -20.652 14.701 32.197 1.00 83.06 85 GLU A C 1
ATOM 681 O O . GLU A 1 85 ? -21.511 15.117 32.974 1.00 83.06 85 GLU A O 1
ATOM 686 N N . LEU A 1 86 ? -20.729 14.910 30.878 1.00 75.75 86 LEU A N 1
ATOM 687 C CA . LEU A 1 86 ? -21.816 15.666 30.249 1.00 75.75 86 LEU A CA 1
ATOM 688 C C . LEU A 1 86 ? -23.188 15.033 30.504 1.00 75.75 86 LEU A C 1
ATOM 690 O O . LEU A 1 86 ? -24.142 15.745 30.816 1.00 75.75 86 LEU A O 1
ATOM 694 N N . ALA A 1 87 ? -23.297 13.705 30.405 1.00 75.94 87 ALA A N 1
ATOM 695 C CA . ALA A 1 87 ? -24.548 13.001 30.677 1.00 75.94 87 ALA A CA 1
ATOM 696 C C . ALA A 1 87 ? -24.976 13.139 32.146 1.00 75.94 87 ALA A C 1
ATOM 698 O O . ALA A 1 87 ? -26.161 13.294 32.422 1.00 75.94 87 ALA A O 1
ATOM 699 N N . THR A 1 88 ? -24.019 13.126 33.076 1.00 70.31 88 THR A N 1
ATOM 700 C CA . THR A 1 88 ? -24.285 13.274 34.513 1.00 70.31 88 THR A CA 1
ATOM 701 C C . THR A 1 88 ? -24.749 14.690 34.846 1.00 70.31 88 THR A C 1
ATOM 703 O O . THR A 1 88 ? -25.742 14.849 35.550 1.00 70.31 88 THR A O 1
ATOM 706 N N . ILE A 1 89 ? -24.091 15.710 34.286 1.00 71.31 89 ILE A N 1
ATOM 707 C CA . ILE A 1 89 ? -24.479 17.120 34.450 1.00 71.31 89 ILE A CA 1
ATOM 708 C C .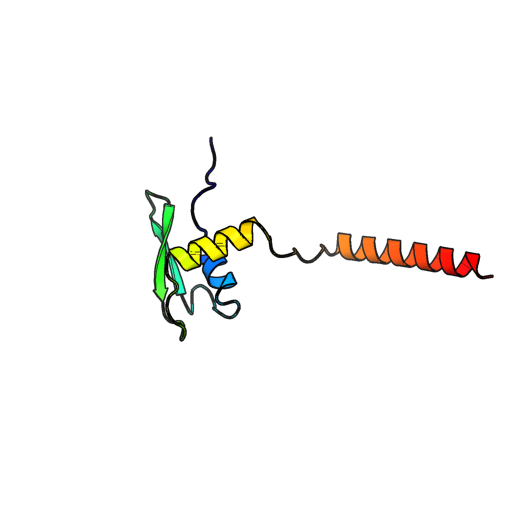 ILE A 1 89 ? -25.879 17.356 33.871 1.00 71.31 89 ILE A C 1
ATOM 710 O O . ILE A 1 89 ? -26.752 17.879 34.555 1.00 71.31 89 ILE A O 1
ATOM 714 N N . THR A 1 90 ? -26.141 16.854 32.662 1.00 69.75 90 THR A N 1
ATOM 715 C CA . THR A 1 90 ? -27.448 17.016 32.003 1.00 69.75 90 THR A CA 1
ATOM 716 C C . THR A 1 90 ? -28.581 16.305 32.756 1.00 69.75 90 THR A C 1
ATOM 718 O O . THR A 1 90 ? -29.720 16.763 32.733 1.00 69.75 90 THR A O 1
ATOM 721 N N . LEU A 1 91 ? -28.290 15.190 33.437 1.00 69.25 91 LEU A N 1
ATOM 722 C CA . LEU A 1 91 ? -29.261 14.487 34.281 1.00 69.25 91 LEU A CA 1
ATOM 723 C C . LEU A 1 91 ? -29.537 15.238 35.596 1.00 69.25 91 LEU A C 1
ATOM 725 O O . LEU A 1 91 ? -30.647 15.167 36.117 1.00 69.25 91 LEU A O 1
ATOM 729 N N . MET A 1 92 ? -28.535 15.944 36.130 1.00 69.25 92 MET A N 1
ATOM 730 C CA . MET A 1 92 ? -28.665 16.776 37.330 1.00 69.25 92 MET A CA 1
ATOM 731 C C . MET A 1 92 ? -29.415 18.085 37.062 1.00 69.25 92 MET A C 1
ATOM 733 O O . MET A 1 92 ? -30.150 18.526 37.934 1.00 69.25 92 MET A O 1
ATOM 737 N N . ASP A 1 93 ? -29.299 18.661 35.864 1.00 61.53 93 ASP A N 1
ATOM 738 C CA . ASP A 1 93 ? -30.051 19.861 35.459 1.00 61.53 93 ASP A CA 1
ATOM 739 C C . ASP A 1 93 ? -31.554 19.594 35.204 1.00 61.53 93 ASP A C 1
ATOM 741 O O . ASP A 1 93 ? -32.331 20.533 35.027 1.00 61.53 93 ASP A O 1
ATOM 745 N N . PHE A 1 94 ? -31.978 18.324 35.168 1.00 58.19 94 PHE A N 1
ATOM 746 C CA . PHE A 1 94 ? -33.366 17.904 34.917 1.00 58.19 94 PHE A CA 1
ATOM 747 C C . PHE A 1 94 ? -34.132 17.441 36.178 1.00 58.19 94 PHE A C 1
ATOM 749 O O . PHE A 1 94 ? -35.299 17.055 36.055 1.00 58.19 94 PHE A O 1
ATOM 756 N N . MET A 1 95 ? -33.501 17.459 37.361 1.00 53.69 95 MET A N 1
ATOM 757 C CA . MET A 1 95 ? -34.118 17.168 38.672 1.00 53.69 95 MET A CA 1
ATOM 758 C C . MET A 1 95 ? -34.336 18.446 39.480 1.00 53.69 95 MET A C 1
ATOM 760 O O . MET A 1 95 ? -35.380 18.514 40.167 1.00 53.69 9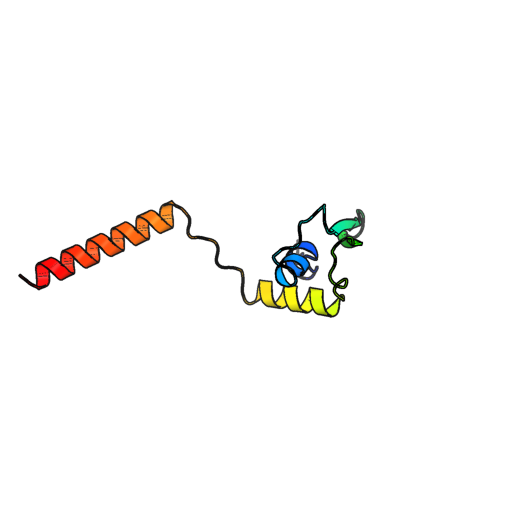5 MET A O 1
#

Sequence (95 aa):
MERRGSEVNKEKAILKIYPEAVPNVDFIITADPETLETTIHTWKYDKPKPTDSQLQAAWDDLQANPPVKPKSLEEQIKARLEALELATITLMDFM

Nearest PDB structures (foldseek):
  2hg7-assembly1_A  TM=8.768E-01  e=2.484E-04  Bacillus subtilis
  6owv-assembly1_A  TM=4.791E-01  e=4.756E+00  Homo sapiens

Radius of gyration: 21.39 Å; Cα contacts (8 Å, |Δi|>4): 74; chains: 1; bounding box: 54×32×53 Å

pLDDT: mean 83.07, std 13.93, range [35.34, 95.94]

Organism: NCBI:txid285983

InterPro domains:
  IPR019094 Bacteriophage SP-beta, YorD [PF09636] (12-66)
  IPR035950 XkdW-like superfamily [G3DSA:3.30.56.60] (9-69)
  IPR035950 XkdW-like superfamily [SSF159865] (12-67)

Secondary structure (DSSP, 8-state):
-----S---HHHHHHHH-TT--BTTTEEEEE-TTT--EEEEEE--SSPPPPHHHHHHHHHHHHHS---PPPPHHHHHHHHHHHHHHHHHHHHTT-

Mean predicted aligned error: 11.1 Å

Foldseek 3Di:
DDDPPPAQPLVQLCCLVPVPDDEPPQWDWDADPPPRHIDTPDGNHPDDDDDPVSSVVSRVCCVVPPPPDDQPPVRVVVVVVVVVVVVVVVVVVVD